Protein AF-A0A1B6LHM5-F1 (afdb_monomer_lite)

pLDDT: mean 75.93, std 16.86, range [29.84, 93.94]

Foldseek 3Di:
DVVVCCCVVVVVVVVVVVCVVQVVPDDPPGDSLVVCLVVLPFDPVLVLLLVLLVVLLVDPAAFLLNVDPDDDPRRLAHDQDDDDDVVVCPPSNNSNSVSLSPDDVVLSVCSVPSVVSSVVSSVVRSVVSPDPDPDPPPPPDD

Structure (mmCIF, N/CA/C/O backbone):
data_AF-A0A1B6LHM5-F1
#
_entry.id   AF-A0A1B6LHM5-F1
#
loop_
_atom_site.group_PDB
_atom_site.id
_atom_site.type_symbol
_atom_site.label_atom_id
_atom_site.label_alt_id
_atom_site.label_comp_id
_atom_site.label_asym_id
_atom_site.label_entity_id
_atom_site.label_seq_id
_atom_site.pdbx_PDB_ins_code
_atom_site.Cartn_x
_atom_site.Cartn_y
_atom_site.Cartn_z
_atom_site.occupancy
_atom_site.B_iso_or_equiv
_atom_site.auth_seq_id
_atom_site.auth_comp_id
_atom_site.auth_asym_id
_atom_site.auth_atom_id
_atom_site.pdbx_PDB_model_num
ATOM 1 N N . PRO A 1 1 ? 2.684 -17.347 0.728 1.00 51.28 1 PRO A N 1
ATOM 2 C CA . PRO A 1 1 ? 2.549 -18.259 1.889 1.00 51.28 1 PRO A CA 1
ATOM 3 C C . PRO A 1 1 ? 2.981 -17.598 3.203 1.00 51.28 1 PRO A C 1
ATOM 5 O O . PRO A 1 1 ? 2.124 -17.389 4.043 1.00 51.28 1 PRO A O 1
ATOM 8 N N . VAL A 1 2 ? 4.240 -17.162 3.346 1.00 40.66 2 VAL A N 1
ATOM 9 C CA . VAL A 1 2 ? 4.750 -16.562 4.600 1.00 40.66 2 VAL A CA 1
ATOM 10 C C . VAL A 1 2 ? 4.022 -15.266 4.985 1.00 40.66 2 VAL A C 1
ATOM 12 O O . VAL A 1 2 ? 3.608 -15.120 6.126 1.00 40.66 2 VAL A O 1
ATOM 15 N N . LEU A 1 3 ? 3.751 -14.373 4.022 1.00 45.69 3 LEU A N 1
ATOM 16 C CA . LEU A 1 3 ? 2.983 -13.146 4.291 1.00 45.69 3 LEU A CA 1
ATOM 17 C C . LEU A 1 3 ? 1.525 -13.421 4.680 1.00 45.69 3 LEU A C 1
ATOM 19 O O . LEU A 1 3 ? 0.957 -12.682 5.468 1.00 45.69 3 LEU A O 1
ATOM 23 N N . TYR A 1 4 ? 0.922 -14.471 4.116 1.00 47.44 4 TYR A N 1
ATOM 24 C CA . TYR A 1 4 ? -0.445 -14.866 4.452 1.00 47.44 4 TYR A CA 1
ATOM 25 C C . TYR A 1 4 ? -0.491 -15.459 5.859 1.00 47.44 4 TYR A C 1
ATOM 27 O O . TYR A 1 4 ? -1.375 -15.100 6.611 1.00 47.44 4 TYR A O 1
ATOM 35 N N . ILE A 1 5 ? 0.507 -16.267 6.232 1.00 43.12 5 ILE A N 1
ATOM 36 C CA . ILE A 1 5 ? 0.641 -16.874 7.562 1.00 43.12 5 ILE A CA 1
ATOM 37 C C . ILE A 1 5 ? 0.894 -15.805 8.638 1.00 43.12 5 ILE A C 1
ATOM 39 O O . ILE A 1 5 ? 0.225 -15.829 9.661 1.00 43.12 5 ILE A O 1
ATOM 43 N N . LEU A 1 6 ? 1.777 -14.825 8.399 1.00 50.16 6 LEU A N 1
ATOM 44 C CA . LEU A 1 6 ? 1.952 -13.679 9.308 1.00 50.16 6 LEU A CA 1
ATOM 45 C C . LEU A 1 6 ? 0.656 -12.865 9.425 1.00 50.16 6 LEU A C 1
ATOM 47 O O . LEU A 1 6 ? 0.186 -12.587 10.522 1.00 50.16 6 LEU A O 1
ATOM 51 N N . PHE A 1 7 ? -0.004 -12.573 8.300 1.00 52.72 7 PHE A N 1
ATOM 52 C CA . PHE A 1 7 ? -1.264 -11.830 8.313 1.00 52.72 7 PHE A CA 1
ATOM 53 C C . PHE A 1 7 ? -2.437 -12.629 8.904 1.00 52.72 7 PHE A C 1
ATOM 55 O O . PHE A 1 7 ? -3.372 -12.021 9.392 1.00 52.72 7 PHE A O 1
ATOM 62 N N . THR A 1 8 ? -2.443 -13.964 8.893 1.00 51.72 8 THR A N 1
ATOM 63 C CA . THR A 1 8 ? -3.500 -14.762 9.542 1.00 51.72 8 THR A CA 1
ATOM 64 C C . THR A 1 8 ? -3.199 -15.077 10.998 1.00 51.72 8 THR A C 1
ATOM 66 O O . THR A 1 8 ? -4.138 -15.338 11.738 1.00 51.72 8 THR A O 1
ATOM 69 N N . ASN A 1 9 ? -1.931 -15.053 11.416 1.00 51.38 9 ASN A N 1
ATOM 70 C CA . ASN A 1 9 ? -1.529 -15.368 12.788 1.00 51.38 9 ASN A CA 1
ATOM 71 C C . ASN A 1 9 ? -1.432 -14.122 13.676 1.00 51.38 9 ASN A C 1
ATOM 73 O O . ASN A 1 9 ? -1.833 -14.178 14.836 1.00 51.38 9 ASN A O 1
ATOM 77 N N . ASP A 1 10 ? -0.973 -12.989 13.137 1.00 58.31 10 ASP A N 1
ATOM 78 C CA . ASP A 1 10 ? -0.837 -11.742 13.903 1.00 58.31 10 ASP A CA 1
ATOM 79 C C . ASP A 1 10 ? -2.141 -10.935 13.929 1.00 58.31 10 ASP A C 1
ATOM 81 O O . ASP A 1 10 ? -2.432 -10.234 14.899 1.00 58.31 10 ASP A O 1
ATOM 85 N N . LEU A 1 11 ? -2.968 -11.044 12.884 1.00 59.53 11 LEU A N 1
ATOM 86 C CA . LEU A 1 11 ? -4.232 -10.311 12.780 1.00 59.53 11 LEU A CA 1
ATOM 87 C C . LEU A 1 11 ? -5.261 -10.701 13.858 1.00 59.53 11 LEU A C 1
ATOM 89 O O . LEU A 1 11 ? -5.886 -9.786 14.385 1.00 59.53 11 LEU A O 1
ATOM 93 N N . PRO A 1 12 ? -5.445 -11.978 14.251 1.00 65.25 12 PRO A N 1
ATOM 94 C CA . PRO A 1 12 ? -6.343 -12.348 15.345 1.00 65.25 12 PRO A CA 1
ATOM 95 C C . PRO A 1 12 ? -5.910 -11.741 16.682 1.00 65.25 12 PRO A C 1
ATOM 97 O O . PRO A 1 12 ? -6.730 -11.139 17.366 1.00 65.25 12 PRO A O 1
ATOM 100 N N . ILE A 1 13 ? -4.617 -11.822 17.016 1.00 65.25 13 ILE A N 1
ATOM 101 C CA . ILE A 1 13 ? -4.054 -11.267 18.260 1.00 65.25 13 ILE A CA 1
ATOM 102 C C . ILE A 1 13 ? -4.158 -9.738 18.255 1.00 65.25 13 ILE A C 1
ATOM 104 O O . ILE A 1 13 ? -4.530 -9.119 19.256 1.00 65.25 13 ILE A O 1
ATOM 108 N N . PHE A 1 14 ? -3.873 -9.114 17.110 1.00 65.88 14 PHE A N 1
ATOM 109 C CA . PHE A 1 14 ? -4.064 -7.684 16.919 1.00 65.88 14 PHE A CA 1
ATOM 110 C C . PHE A 1 14 ? -5.532 -7.296 17.128 1.00 65.88 14 PHE A C 1
ATOM 112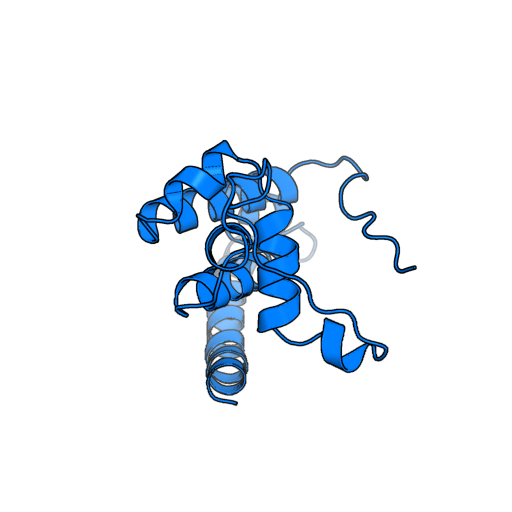 O O . PHE A 1 14 ? -5.801 -6.396 17.915 1.00 65.88 14 PHE A O 1
ATOM 119 N N . LEU A 1 15 ? -6.479 -8.000 16.498 1.00 66.06 15 LEU A N 1
ATOM 120 C CA . LEU A 1 15 ? -7.921 -7.763 16.633 1.00 66.06 15 LEU A CA 1
ATOM 121 C C . LEU A 1 15 ? -8.434 -8.002 18.064 1.00 66.06 15 LEU A C 1
ATOM 123 O O . LEU A 1 15 ? -9.343 -7.305 18.515 1.00 66.06 15 LEU A O 1
ATOM 127 N N . GLU A 1 16 ? -7.848 -8.935 18.809 1.00 69.56 16 GLU A N 1
ATOM 128 C CA . GLU A 1 16 ? -8.222 -9.201 20.199 1.00 69.56 16 GLU A CA 1
ATOM 129 C C . GLU A 1 16 ? -7.773 -8.071 21.142 1.00 69.56 16 GLU A C 1
ATOM 131 O O . GLU A 1 16 ? -8.574 -7.506 21.889 1.00 69.56 16 GLU A O 1
ATOM 136 N N . ASN A 1 17 ? -6.503 -7.670 21.079 1.00 67.56 17 ASN A N 1
ATOM 137 C CA . ASN A 1 17 ? -6.000 -6.543 21.877 1.00 67.56 17 ASN A CA 1
ATOM 138 C C . ASN A 1 17 ? -6.715 -5.233 21.520 1.00 67.56 17 ASN A C 1
ATOM 140 O O . ASN A 1 17 ? -6.997 -4.383 22.368 1.00 67.56 17 ASN A O 1
ATOM 144 N N . TYR A 1 18 ? -7.059 -5.104 20.247 1.00 68.94 18 TYR A N 1
ATOM 145 C CA . TYR A 1 18 ? -7.808 -3.996 19.697 1.00 68.94 18 TYR A CA 1
ATOM 146 C C . TYR A 1 18 ? -9.233 -3.899 20.235 1.00 68.94 18 TYR A C 1
ATOM 148 O O . TYR A 1 18 ? -9.637 -2.845 20.729 1.00 68.94 18 TYR A O 1
ATOM 156 N N . THR A 1 19 ? -9.983 -5.001 20.178 1.00 67.81 19 THR A N 1
ATOM 157 C CA . THR A 1 19 ? -11.351 -5.062 20.705 1.00 67.81 19 THR A CA 1
ATOM 158 C C . THR A 1 19 ? -11.369 -4.735 22.192 1.00 67.81 19 THR A C 1
ATOM 160 O O . THR A 1 19 ? -12.185 -3.917 22.601 1.00 67.81 19 THR A O 1
ATOM 163 N N . LYS A 1 20 ? -10.415 -5.235 22.988 1.00 69.50 20 LYS A N 1
ATOM 164 C CA . LYS A 1 20 ? -10.287 -4.869 24.412 1.00 69.50 20 LYS A CA 1
ATOM 165 C C . LYS A 1 20 ? -10.100 -3.359 24.628 1.00 69.50 20 LYS A C 1
ATOM 167 O O . LYS A 1 20 ? -10.773 -2.778 25.475 1.00 69.50 20 LYS A O 1
ATOM 172 N N . SER A 1 21 ? -9.238 -2.706 23.844 1.00 65.50 21 SER A N 1
ATOM 173 C CA . SER A 1 21 ? -8.975 -1.261 23.972 1.00 65.50 21 SER A CA 1
ATOM 174 C C . SER A 1 21 ? -10.181 -0.391 23.593 1.00 65.50 21 SER A C 1
ATOM 176 O O . SER A 1 21 ? -10.442 0.625 24.236 1.00 65.50 21 SER A O 1
ATOM 178 N N . ILE A 1 22 ? -10.939 -0.800 22.572 1.00 68.25 22 ILE A N 1
ATOM 179 C CA . ILE A 1 22 ? -12.130 -0.076 22.109 1.00 68.25 22 ILE A CA 1
ATOM 180 C C . ILE A 1 22 ? -13.308 -0.313 23.051 1.00 68.25 22 ILE A C 1
ATOM 182 O O . ILE A 1 22 ? -13.936 0.646 23.483 1.00 68.25 22 ILE A O 1
ATOM 186 N N . MET A 1 23 ? -13.580 -1.569 23.413 1.00 68.19 23 MET A N 1
ATOM 187 C CA . MET A 1 23 ? -14.719 -1.940 24.261 1.00 68.19 23 MET A CA 1
ATOM 188 C C . MET A 1 23 ? -14.593 -1.378 25.683 1.00 68.19 23 MET A C 1
ATOM 190 O O . MET A 1 23 ? -15.605 -1.103 26.313 1.00 68.19 23 MET A O 1
ATOM 194 N N . GLY A 1 24 ? -13.371 -1.141 26.178 1.00 68.69 24 GLY A N 1
ATOM 195 C CA . GLY A 1 24 ? -13.152 -0.475 27.467 1.00 68.69 24 GLY A CA 1
ATOM 196 C C . GLY A 1 24 ? -13.478 1.025 27.478 1.00 68.69 24 GLY A C 1
ATOM 197 O O . GLY A 1 24 ? -13.569 1.611 28.553 1.00 68.69 24 GLY A O 1
ATOM 198 N N . LYS A 1 25 ? -13.640 1.657 26.307 1.00 69.88 25 LYS A N 1
ATOM 199 C CA . LYS A 1 25 ? -13.889 3.103 26.165 1.00 69.88 25 LYS A CA 1
ATOM 200 C C . LYS A 1 25 ? -15.256 3.449 25.576 1.00 69.88 25 LYS A C 1
ATOM 202 O O . LYS A 1 25 ? -15.554 4.632 25.457 1.00 69.88 25 LYS A O 1
ATOM 207 N N . LEU A 1 26 ? -16.045 2.456 25.167 1.00 78.50 26 LEU A N 1
ATOM 208 C CA . LEU A 1 26 ? -17.238 2.665 24.352 1.00 78.50 26 LEU A CA 1
ATOM 209 C C . LEU A 1 26 ? -18.484 2.052 24.984 1.00 78.50 26 LEU A C 1
ATOM 211 O O . LEU A 1 26 ? -18.466 0.903 25.424 1.00 78.50 26 LEU A O 1
ATOM 215 N N . GLY A 1 27 ? -19.592 2.791 24.965 1.00 76.00 27 GLY A N 1
ATOM 216 C CA . GLY A 1 27 ? -20.889 2.243 25.351 1.00 76.00 27 GLY A CA 1
ATOM 217 C C . GLY A 1 27 ? -21.397 1.168 24.366 1.00 76.00 27 GLY A C 1
ATOM 218 O O . GLY A 1 27 ? -21.031 1.190 23.189 1.00 76.00 27 GLY A O 1
ATOM 219 N N . PRO A 1 28 ? -22.325 0.274 24.772 1.00 70.69 28 PRO A N 1
ATOM 220 C CA . PRO A 1 28 ? -22.822 -0.849 23.952 1.00 70.69 28 PRO A CA 1
ATOM 221 C C . PRO A 1 28 ? -23.445 -0.488 22.588 1.00 70.69 28 PRO A C 1
ATOM 223 O O . PRO A 1 28 ? -23.726 -1.373 21.784 1.00 70.69 28 PRO A O 1
ATOM 226 N N . ARG A 1 29 ? -23.728 0.796 22.334 1.00 76.94 29 ARG A N 1
ATOM 227 C CA . ARG A 1 29 ? -24.342 1.310 21.093 1.00 76.94 29 ARG A CA 1
ATOM 228 C C . ARG A 1 29 ? -23.597 2.512 20.514 1.00 76.94 29 ARG A C 1
ATOM 230 O O . ARG A 1 29 ? -24.080 3.147 19.579 1.00 76.94 29 ARG A O 1
ATOM 237 N N . GLU A 1 30 ? -22.460 2.860 21.099 1.00 77.06 30 GLU A N 1
ATOM 238 C CA . GLU A 1 30 ? -21.671 4.005 20.678 1.00 77.06 30 GLU A CA 1
ATOM 239 C C . GLU A 1 30 ? -20.773 3.620 19.493 1.00 77.06 30 GLU A C 1
ATOM 241 O O . GLU A 1 30 ? -20.373 2.470 19.318 1.00 77.06 30 GLU A O 1
ATOM 246 N N . SER A 1 31 ? -20.519 4.577 18.601 1.00 78.50 31 SER A N 1
ATOM 247 C CA . SER A 1 31 ? -19.742 4.326 17.389 1.00 78.50 31 SER A CA 1
ATOM 248 C C . SER A 1 31 ? -18.247 4.358 17.681 1.00 78.50 31 SER A C 1
ATOM 250 O O . SER A 1 31 ? -17.720 5.376 18.125 1.00 78.50 31 SER A O 1
ATOM 252 N N . CYS A 1 32 ? -17.519 3.306 17.300 1.00 75.19 32 CYS A N 1
ATOM 253 C CA . CYS A 1 32 ? -16.070 3.238 17.526 1.00 75.19 32 CYS A CA 1
ATOM 254 C C . CYS A 1 32 ? -15.282 4.255 16.679 1.00 75.19 32 CYS A C 1
ATOM 256 O O . CYS A 1 32 ? -14.081 4.437 16.861 1.00 75.19 32 CYS A O 1
ATOM 258 N N . ARG A 1 33 ? -15.940 4.923 15.721 1.00 73.75 33 ARG A N 1
ATOM 259 C CA . ARG A 1 33 ? -15.310 5.834 14.757 1.00 73.75 33 ARG A CA 1
ATOM 260 C C . ARG A 1 33 ? -14.566 6.988 15.436 1.00 73.75 33 ARG A C 1
ATOM 262 O O . ARG A 1 33 ? -13.485 7.349 14.972 1.00 73.75 33 ARG A O 1
ATOM 269 N N . ALA A 1 34 ? -15.139 7.576 16.488 1.00 78.62 34 ALA A N 1
ATOM 270 C CA . ALA A 1 34 ? -14.517 8.686 17.213 1.00 78.62 34 ALA A CA 1
ATOM 271 C C . ALA A 1 34 ? -13.263 8.216 17.964 1.00 78.62 34 ALA A C 1
ATOM 273 O O . ALA A 1 34 ? -12.185 8.782 17.790 1.00 78.62 34 ALA A O 1
ATOM 274 N N . THR A 1 35 ? -13.374 7.100 18.678 1.00 79.50 35 THR A N 1
ATOM 275 C CA . THR A 1 35 ? -12.272 6.466 19.410 1.00 79.50 35 THR A CA 1
ATOM 276 C C . THR A 1 35 ? -11.139 6.039 18.485 1.00 79.50 35 THR A C 1
ATOM 278 O O . THR A 1 35 ? -9.972 6.195 18.825 1.00 79.50 35 THR A O 1
ATOM 281 N N . PHE A 1 36 ? -11.442 5.569 17.271 1.00 77.06 36 PHE A N 1
ATOM 282 C CA . PHE A 1 36 ? -10.405 5.224 16.293 1.00 77.06 36 PHE A CA 1
ATOM 283 C C . PHE A 1 36 ? -9.621 6.452 15.840 1.00 77.06 36 PHE A C 1
ATOM 285 O O . PHE A 1 36 ? -8.413 6.366 15.625 1.00 77.06 36 PHE A O 1
ATOM 292 N N . LYS A 1 37 ? -10.306 7.591 15.699 1.00 76.00 37 LYS A N 1
ATOM 293 C CA . LYS A 1 37 ? -9.675 8.863 15.345 1.00 76.00 37 LYS A CA 1
ATOM 294 C C . LYS A 1 37 ? -8.742 9.331 16.456 1.00 76.00 37 LYS A C 1
ATOM 296 O O . LYS A 1 37 ? -7.606 9.702 16.178 1.00 76.00 37 LYS A O 1
ATOM 301 N N . GLU A 1 38 ? -9.217 9.283 17.696 1.00 79.75 38 GLU A N 1
ATOM 302 C CA . GLU A 1 38 ? -8.450 9.686 18.875 1.00 79.75 38 GLU A CA 1
ATOM 303 C C . GLU A 1 38 ? -7.217 8.796 19.078 1.00 79.75 38 GLU A C 1
ATOM 305 O O . GLU A 1 38 ? -6.101 9.290 19.219 1.00 79.75 38 GLU A O 1
ATOM 310 N N . LEU A 1 39 ? -7.398 7.477 18.988 1.00 77.50 39 LEU A N 1
ATOM 311 C CA . LEU A 1 39 ? -6.329 6.491 19.151 1.00 77.50 39 LEU A CA 1
ATOM 312 C C . LEU A 1 39 ? -5.437 6.335 17.906 1.00 77.50 39 LEU A C 1
ATOM 314 O O . LEU A 1 39 ? -4.529 5.505 17.913 1.00 77.50 39 LEU A O 1
ATOM 318 N N . LYS A 1 40 ? -5.685 7.101 16.829 1.00 77.94 40 LYS A N 1
ATOM 319 C CA . LYS A 1 40 ? -4.993 7.004 15.523 1.00 77.94 40 LYS A CA 1
ATOM 320 C C . LYS A 1 40 ? -4.911 5.569 14.993 1.00 77.94 40 LYS A C 1
ATOM 322 O O . LYS A 1 40 ? -3.933 5.145 14.375 1.00 77.94 40 LYS A O 1
ATOM 327 N N . ILE A 1 41 ? -5.974 4.825 15.244 1.00 77.81 41 ILE A N 1
ATOM 328 C CA . ILE A 1 41 ? -6.129 3.437 14.862 1.00 77.81 41 ILE A CA 1
ATOM 329 C C . ILE A 1 41 ? -6.459 3.358 13.366 1.00 77.81 41 ILE A C 1
ATOM 331 O O . ILE A 1 41 ? -7.349 4.046 12.861 1.00 77.81 41 ILE A O 1
ATOM 335 N N . LEU A 1 42 ? -5.769 2.469 12.653 1.00 77.81 42 LEU A N 1
ATOM 336 C CA . LEU A 1 42 ? -6.046 2.186 11.247 1.00 77.81 42 LEU A CA 1
ATOM 337 C C . LEU A 1 42 ? -7.128 1.113 11.115 1.00 77.81 42 LEU A C 1
ATOM 339 O O . LEU A 1 42 ? -7.182 0.165 11.897 1.00 77.81 42 LEU A O 1
ATOM 343 N N . THR A 1 43 ? -7.974 1.246 10.094 1.00 80.00 43 THR A N 1
ATOM 344 C CA . THR A 1 43 ? -8.919 0.191 9.710 1.00 80.00 43 THR A CA 1
ATOM 345 C C . THR A 1 43 ? -8.177 -0.989 9.081 1.00 80.00 43 THR A C 1
ATOM 347 O O . THR A 1 43 ? -7.086 -0.821 8.532 1.00 80.00 43 THR A O 1
ATOM 350 N N . VAL A 1 44 ? -8.792 -2.175 9.084 1.00 78.38 44 VAL A N 1
ATOM 351 C CA . VAL A 1 44 ? -8.239 -3.373 8.419 1.00 78.38 44 VAL A CA 1
ATOM 352 C C . VAL A 1 44 ? -7.905 -3.087 6.950 1.00 78.38 44 VAL A C 1
ATOM 354 O O . VAL A 1 44 ? -6.838 -3.460 6.473 1.00 78.38 44 VAL A O 1
ATOM 357 N N . THR A 1 45 ? -8.757 -2.334 6.248 1.00 81.06 45 THR A N 1
ATOM 358 C CA . THR A 1 45 ? -8.509 -1.912 4.862 1.00 81.06 45 THR A CA 1
ATOM 359 C C . THR A 1 45 ? -7.281 -1.010 4.742 1.00 81.06 45 THR A C 1
ATOM 361 O O . THR A 1 45 ? -6.468 -1.192 3.841 1.00 81.06 45 THR A O 1
ATOM 364 N N . SER A 1 46 ? -7.112 -0.047 5.654 1.00 82.06 46 SER A N 1
ATOM 365 C CA . SER A 1 46 ? -5.926 0.818 5.680 1.00 82.06 46 SER A CA 1
ATOM 366 C C . SER A 1 46 ? -4.641 0.045 5.971 1.00 82.06 46 SER A C 1
ATOM 368 O O . SER A 1 46 ? -3.617 0.320 5.350 1.00 82.06 46 SER A O 1
ATOM 370 N N . LEU A 1 47 ? -4.697 -0.937 6.875 1.00 83.50 47 LEU A N 1
ATOM 371 C CA . LEU A 1 47 ? -3.575 -1.833 7.154 1.00 83.50 47 LEU A CA 1
ATOM 372 C C . LEU A 1 47 ? -3.225 -2.671 5.925 1.00 83.50 47 LEU A C 1
ATOM 374 O O . LEU A 1 47 ? -2.064 -2.731 5.543 1.00 83.50 47 LEU A O 1
ATOM 378 N N . TYR A 1 48 ? -4.224 -3.241 5.252 1.00 85.38 48 TYR A N 1
ATOM 379 C CA . TYR A 1 48 ? -4.016 -3.996 4.020 1.00 85.38 48 TYR A CA 1
ATOM 380 C C . TYR A 1 48 ? -3.358 -3.148 2.918 1.00 85.38 48 TYR A C 1
ATOM 382 O O . TYR A 1 48 ? -2.395 -3.591 2.292 1.00 85.38 48 TYR A O 1
ATOM 390 N N . ILE A 1 49 ? -3.822 -1.910 2.707 1.00 86.56 49 ILE A N 1
ATOM 391 C CA . ILE A 1 49 ? -3.211 -0.973 1.749 1.00 86.56 49 ILE A CA 1
ATOM 392 C C . ILE A 1 49 ? -1.748 -0.704 2.115 1.00 86.56 49 ILE A C 1
ATOM 394 O O . ILE A 1 49 ? -0.872 -0.785 1.258 1.00 86.56 49 ILE A O 1
ATOM 398 N N . LEU A 1 50 ? -1.475 -0.406 3.388 1.00 88.44 50 LEU A N 1
ATOM 399 C CA . LEU A 1 50 ? -0.126 -0.112 3.855 1.00 88.44 50 LEU A CA 1
ATOM 400 C C . LEU A 1 50 ? 0.813 -1.307 3.651 1.00 88.44 50 LEU A C 1
ATOM 402 O O . LEU A 1 50 ? 1.869 -1.159 3.042 1.00 88.44 50 LEU A O 1
ATOM 406 N N . GLU A 1 51 ? 0.421 -2.481 4.136 1.00 88.44 51 GLU A N 1
ATOM 407 C CA . GLU A 1 51 ? 1.253 -3.683 4.094 1.00 88.44 51 GLU A CA 1
ATOM 408 C C . GLU A 1 51 ? 1.487 -4.166 2.661 1.00 88.44 51 GLU A C 1
ATOM 410 O O . GLU A 1 51 ? 2.598 -4.560 2.321 1.00 88.44 51 GLU A O 1
ATOM 415 N N . THR A 1 52 ? 0.491 -4.083 1.773 1.00 90.56 52 THR A N 1
ATOM 416 C CA . THR A 1 52 ? 0.679 -4.473 0.362 1.00 90.56 52 THR A CA 1
ATOM 417 C C . THR A 1 52 ? 1.637 -3.547 -0.386 1.00 90.56 52 THR A C 1
ATOM 419 O O . THR A 1 52 ? 2.434 -4.027 -1.197 1.00 90.56 52 THR A O 1
ATOM 422 N N . ILE A 1 53 ? 1.611 -2.240 -0.103 1.00 91.06 53 ILE A N 1
ATOM 423 C CA . ILE A 1 53 ? 2.571 -1.280 -0.665 1.00 91.06 53 ILE A CA 1
ATOM 424 C C . ILE A 1 53 ? 3.972 -1.547 -0.108 1.00 91.06 53 ILE A C 1
ATOM 426 O O . ILE A 1 53 ? 4.917 -1.698 -0.884 1.00 91.06 53 ILE A O 1
ATOM 430 N N . LEU A 1 54 ? 4.110 -1.658 1.219 1.00 90.12 54 LEU A N 1
ATOM 431 C CA . LEU A 1 54 ? 5.397 -1.936 1.865 1.00 90.12 54 LEU A CA 1
ATOM 432 C C . LEU A 1 54 ? 5.992 -3.262 1.392 1.00 90.12 54 LEU A C 1
ATOM 434 O O . LEU A 1 54 ? 7.189 -3.330 1.140 1.00 90.12 54 LEU A O 1
ATOM 438 N N . TYR A 1 55 ? 5.160 -4.279 1.182 1.00 89.88 55 TYR A N 1
ATOM 439 C CA . TYR A 1 55 ? 5.580 -5.562 0.633 1.00 89.88 55 TYR A CA 1
ATOM 440 C C . TYR A 1 55 ? 6.156 -5.454 -0.785 1.00 89.88 55 TYR A C 1
ATOM 442 O O . TYR A 1 55 ? 7.051 -6.213 -1.151 1.00 89.88 55 TYR A O 1
ATOM 450 N N . CYS A 1 56 ? 5.648 -4.538 -1.613 1.00 90.50 56 CYS A N 1
ATOM 451 C CA . CYS A 1 56 ? 6.215 -4.311 -2.942 1.00 90.50 56 CYS A CA 1
ATOM 452 C C . CYS A 1 56 ? 7.527 -3.529 -2.872 1.00 90.50 56 CYS A C 1
ATOM 454 O O . CYS A 1 56 ? 8.412 -3.798 -3.671 1.00 90.50 56 CYS A O 1
ATOM 456 N N . LEU A 1 57 ? 7.657 -2.601 -1.921 1.00 89.12 57 LEU A N 1
ATOM 457 C CA . LEU A 1 57 ? 8.868 -1.798 -1.715 1.00 89.12 57 LEU A CA 1
ATOM 458 C C . LEU A 1 57 ? 10.004 -2.572 -1.055 1.00 89.12 57 LEU A C 1
ATOM 460 O O . LEU A 1 57 ? 11.163 -2.336 -1.362 1.00 89.12 57 LEU A O 1
ATOM 464 N N . SER A 1 58 ? 9.684 -3.516 -0.171 1.00 88.00 58 SER A N 1
ATOM 465 C CA . SER A 1 58 ? 10.676 -4.405 0.436 1.00 88.00 58 SER A CA 1
ATOM 466 C C . SER A 1 58 ? 11.257 -5.404 -0.564 1.00 88.00 58 SER A C 1
ATOM 468 O O . SER A 1 58 ? 12.145 -6.179 -0.218 1.00 88.00 58 SER A O 1
ATOM 470 N N . ARG A 1 59 ? 10.698 -5.468 -1.775 1.00 85.88 59 ARG A N 1
ATOM 471 C CA . ARG A 1 59 ? 11.171 -6.321 -2.854 1.00 85.88 59 ARG A CA 1
ATOM 472 C C . ARG A 1 59 ? 11.837 -5.443 -3.899 1.00 85.88 59 ARG A C 1
ATOM 474 O O . ARG A 1 59 ? 11.262 -4.447 -4.323 1.00 85.88 59 ARG A O 1
ATOM 481 N N . ASP A 1 60 ? 13.001 -5.874 -4.359 1.00 82.88 60 ASP A N 1
ATOM 482 C CA . ASP A 1 60 ? 13.707 -5.245 -5.470 1.00 82.88 60 ASP A CA 1
ATOM 483 C C . ASP A 1 60 ? 13.004 -5.592 -6.796 1.00 82.88 60 ASP A C 1
ATOM 485 O O . ASP A 1 60 ? 13.353 -6.534 -7.506 1.00 82.88 60 ASP A O 1
ATOM 489 N N . LEU A 1 61 ? 11.860 -4.946 -7.034 1.00 88.50 61 LEU A N 1
ATOM 490 C CA . LEU A 1 61 ? 11.020 -5.155 -8.209 1.00 88.50 61 LEU A CA 1
ATOM 491 C C . LEU A 1 61 ? 11.322 -4.073 -9.251 1.00 88.50 61 LEU A C 1
ATOM 493 O O . LEU A 1 61 ? 11.352 -2.895 -8.889 1.00 88.50 61 LEU A O 1
ATOM 497 N N . PRO A 1 62 ? 11.414 -4.443 -10.542 1.00 89.06 62 PRO A N 1
ATOM 498 C CA . PRO A 1 62 ? 11.735 -3.492 -11.596 1.00 89.06 62 PRO A CA 1
ATOM 499 C C . PRO A 1 62 ? 10.655 -2.419 -11.717 1.00 89.06 62 PRO A C 1
ATOM 501 O O . PRO A 1 62 ? 9.454 -2.692 -11.565 1.00 89.06 62 PRO A O 1
ATOM 504 N N . ARG A 1 63 ? 11.092 -1.204 -12.027 1.00 90.12 63 ARG A N 1
ATOM 505 C CA . ARG A 1 63 ? 10.271 -0.031 -12.320 1.00 90.12 63 ARG A CA 1
ATOM 506 C C . ARG A 1 63 ? 10.139 0.178 -13.820 1.00 90.12 63 ARG A C 1
ATOM 508 O O . ARG A 1 63 ? 10.861 -0.403 -14.624 1.00 90.12 63 ARG A O 1
ATOM 515 N N . ASN A 1 64 ? 9.195 1.026 -14.218 1.00 89.25 64 ASN A N 1
ATOM 516 C CA . ASN A 1 64 ? 9.035 1.393 -15.625 1.00 89.25 64 ASN A CA 1
ATOM 517 C C . ASN A 1 64 ? 10.281 2.081 -16.201 1.00 89.25 64 ASN A C 1
ATOM 519 O O . ASN A 1 64 ? 10.527 1.952 -17.397 1.00 89.25 64 ASN A O 1
ATOM 523 N N . GLY A 1 65 ? 11.030 2.814 -15.371 1.00 85.44 65 GLY A N 1
ATOM 524 C CA . GLY A 1 65 ? 12.292 3.453 -15.739 1.00 85.44 65 GLY A CA 1
ATOM 525 C C . GLY A 1 65 ? 13.394 2.442 -16.041 1.00 85.44 65 GLY A C 1
ATOM 526 O O . GLY A 1 65 ? 14.109 2.619 -17.012 1.00 85.44 65 GLY A O 1
ATOM 527 N N . ASP A 1 66 ? 13.460 1.334 -15.304 1.00 86.31 66 ASP A N 1
ATOM 528 C CA . ASP A 1 66 ? 14.478 0.296 -15.533 1.00 86.31 66 ASP A CA 1
ATOM 529 C C . ASP A 1 66 ? 14.262 -0.446 -16.862 1.00 86.31 66 ASP A C 1
ATOM 531 O O . ASP A 1 66 ? 15.187 -1.007 -17.441 1.00 86.31 66 ASP A O 1
ATOM 535 N N . LEU A 1 67 ? 13.018 -0.458 -17.352 1.00 84.44 67 LEU A N 1
ATOM 536 C CA . LEU A 1 67 ? 12.621 -1.137 -18.587 1.00 84.44 67 LEU A CA 1
ATOM 537 C C . LEU A 1 67 ? 12.748 -0.258 -19.838 1.00 84.44 67 LEU A C 1
ATOM 539 O O . LEU A 1 67 ? 12.553 -0.758 -20.946 1.00 84.44 67 LEU A O 1
ATOM 543 N N . ARG A 1 68 ? 12.977 1.051 -19.687 1.00 80.19 68 ARG A N 1
ATOM 544 C CA . ARG A 1 68 ? 12.969 2.017 -20.795 1.00 80.19 68 ARG A CA 1
ATOM 545 C C . ARG A 1 68 ? 14.243 2.847 -20.768 1.00 80.19 68 ARG A C 1
ATOM 547 O O . ARG A 1 68 ? 14.578 3.431 -19.753 1.00 80.19 68 ARG A O 1
ATOM 554 N N . GLU A 1 69 ? 14.888 3.000 -21.919 1.00 76.94 69 GLU A N 1
ATOM 555 C CA . GLU A 1 69 ? 16.121 3.798 -22.039 1.00 76.94 69 GLU A CA 1
ATOM 556 C C . GLU A 1 69 ? 15.910 5.310 -21.833 1.00 76.94 69 GLU A C 1
ATOM 558 O O . GLU A 1 69 ? 16.868 6.052 -21.638 1.00 76.94 69 GLU A O 1
ATOM 563 N N . HIS A 1 70 ? 14.664 5.789 -21.868 1.00 81.38 70 HIS A N 1
ATOM 564 C CA . HIS A 1 70 ? 14.324 7.202 -21.720 1.00 81.38 70 HIS A CA 1
ATOM 565 C C . HIS A 1 70 ? 13.429 7.457 -20.503 1.00 81.38 70 HIS A C 1
ATOM 567 O O . HIS A 1 70 ? 12.538 6.672 -20.166 1.00 81.38 70 HIS A O 1
ATOM 573 N N . ASN A 1 71 ? 13.624 8.622 -19.880 1.00 78.06 71 ASN A N 1
ATOM 574 C CA . ASN A 1 71 ? 12.844 9.057 -18.727 1.00 78.06 71 ASN A CA 1
ATOM 575 C C . ASN A 1 71 ? 11.373 9.256 -19.105 1.00 78.06 71 ASN A C 1
ATOM 577 O O . ASN A 1 71 ? 11.035 10.079 -19.954 1.00 78.06 71 ASN A O 1
ATOM 581 N N . THR A 1 72 ? 10.482 8.529 -18.432 1.00 80.56 72 THR A N 1
ATOM 582 C CA . THR A 1 72 ? 9.034 8.691 -18.592 1.00 80.56 72 THR A CA 1
ATOM 583 C C . THR A 1 72 ? 8.419 9.303 -17.339 1.00 80.56 72 THR A C 1
ATOM 585 O O . THR A 1 72 ? 8.914 9.109 -16.229 1.00 80.56 72 THR A O 1
ATOM 588 N N . ARG A 1 73 ? 7.294 10.016 -17.499 1.00 78.88 73 ARG A N 1
ATOM 589 C CA . ARG A 1 73 ? 6.555 10.649 -16.386 1.00 78.88 73 ARG A CA 1
ATOM 590 C C . ARG A 1 73 ? 6.193 9.667 -15.262 1.00 78.88 73 ARG A C 1
ATOM 592 O O . ARG A 1 73 ? 6.124 10.070 -14.112 1.00 78.88 73 ARG A O 1
ATOM 599 N N . HIS A 1 74 ? 6.003 8.393 -15.603 1.00 83.81 74 HIS A N 1
ATOM 600 C CA . HIS A 1 74 ? 5.679 7.303 -14.679 1.00 83.81 74 HIS A CA 1
ATOM 601 C C . HIS A 1 74 ? 6.861 6.333 -14.504 1.00 83.81 74 HIS A C 1
ATOM 603 O O . HIS A 1 74 ? 6.660 5.142 -14.277 1.00 83.81 74 HIS A O 1
ATOM 609 N N . GLY A 1 75 ? 8.101 6.811 -14.654 1.00 85.00 75 GLY A N 1
ATOM 610 C CA . GLY A 1 75 ? 9.302 5.973 -14.577 1.00 85.00 75 GLY A CA 1
ATOM 611 C C . GLY A 1 75 ? 9.479 5.290 -13.219 1.00 85.00 75 GLY A C 1
ATOM 612 O O . GLY A 1 75 ? 9.964 4.167 -13.162 1.00 85.00 75 GLY A O 1
ATOM 613 N N . GLN A 1 76 ? 9.011 5.923 -12.141 1.00 88.00 76 GLN A N 1
ATOM 614 C CA . GLN A 1 76 ? 9.062 5.370 -10.781 1.00 88.00 76 GLN A CA 1
ATOM 615 C C . GLN A 1 76 ? 7.917 4.390 -10.475 1.00 88.00 76 GLN A C 1
ATOM 617 O O . GLN A 1 76 ? 7.948 3.674 -9.469 1.00 88.00 76 GLN A O 1
ATOM 622 N N . ASP A 1 77 ? 6.905 4.320 -11.342 1.00 92.00 77 ASP A N 1
ATOM 623 C CA . ASP A 1 77 ? 5.794 3.392 -11.169 1.00 92.00 77 ASP A CA 1
ATOM 624 C C . ASP A 1 77 ? 6.228 1.954 -11.447 1.00 92.00 77 ASP A C 1
ATOM 626 O O . ASP A 1 77 ? 7.125 1.669 -12.248 1.00 92.00 77 ASP A O 1
ATOM 630 N N . PHE A 1 78 ? 5.542 1.021 -10.797 1.00 93.38 78 PHE A N 1
ATOM 631 C CA . PHE A 1 78 ? 5.697 -0.388 -11.101 1.00 93.38 78 PHE A CA 1
ATOM 632 C C . PHE A 1 78 ? 4.986 -0.742 -12.415 1.00 93.38 78 PHE A C 1
ATOM 634 O O . PHE A 1 78 ? 3.837 -0.331 -12.619 1.00 93.38 78 PHE A O 1
ATOM 641 N N . PRO A 1 79 ? 5.585 -1.594 -13.262 1.00 93.00 79 PRO A N 1
ATOM 642 C CA . PRO A 1 79 ? 4.891 -2.158 -14.406 1.00 93.00 79 PRO A CA 1
ATOM 643 C C . PRO A 1 79 ? 3.765 -3.081 -13.923 1.00 93.00 79 PRO A C 1
ATOM 645 O O . PRO A 1 79 ? 3.975 -3.981 -13.093 1.00 93.00 79 PRO A O 1
ATOM 648 N N . LEU A 1 80 ? 2.564 -2.859 -14.462 1.00 92.50 80 LEU A N 1
ATOM 649 C CA . LEU A 1 80 ? 1.391 -3.707 -14.260 1.00 92.50 80 LEU 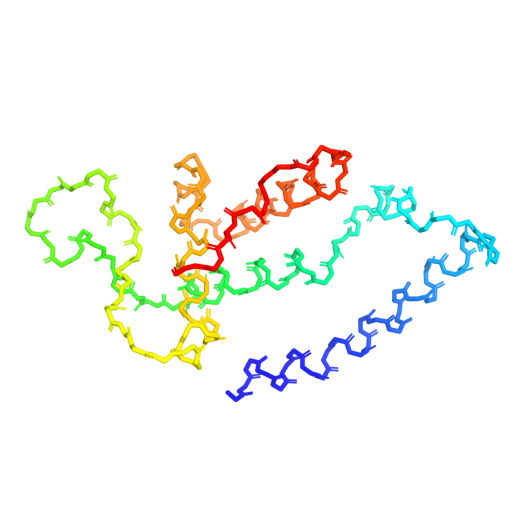A CA 1
ATOM 650 C C . LEU A 1 80 ? 1.223 -4.613 -15.487 1.00 92.50 80 LEU A C 1
ATOM 652 O O . LEU A 1 80 ? 0.801 -4.131 -16.538 1.00 92.50 80 LEU A O 1
ATOM 656 N N . PRO A 1 81 ? 1.581 -5.906 -15.395 1.00 89.69 81 PRO A N 1
ATOM 657 C CA . PRO A 1 81 ? 1.476 -6.802 -16.535 1.00 89.69 81 PRO A CA 1
ATOM 658 C C . PRO A 1 81 ? 0.003 -7.066 -16.902 1.00 89.69 81 PRO A C 1
ATOM 660 O O . PRO A 1 81 ? -0.844 -7.197 -16.005 1.00 89.69 81 PRO A O 1
ATOM 663 N N . PRO A 1 82 ? -0.312 -7.194 -18.204 1.00 90.62 82 PRO A N 1
ATOM 664 C CA . PRO A 1 82 ? -1.640 -7.590 -18.647 1.00 90.62 82 PRO A CA 1
ATOM 665 C C . PRO A 1 82 ? -1.949 -9.008 -18.159 1.00 90.62 82 PRO A C 1
ATOM 667 O O . PRO A 1 82 ? -1.083 -9.881 -18.109 1.00 90.62 82 PRO A O 1
ATOM 670 N N . HIS A 1 83 ? -3.196 -9.240 -17.778 1.00 91.31 83 HIS A N 1
ATOM 671 C CA . HIS A 1 83 ? -3.658 -10.506 -17.219 1.00 91.31 83 HIS A CA 1
ATOM 672 C C . HIS A 1 83 ? -5.153 -10.668 -17.513 1.00 91.31 83 HIS A C 1
ATOM 674 O O . HIS A 1 83 ? -5.822 -9.720 -17.912 1.00 91.31 83 HIS A O 1
ATOM 680 N N . ARG A 1 84 ? -5.663 -11.897 -17.372 1.00 89.50 84 ARG A N 1
ATOM 681 C CA . ARG A 1 84 ? -7.038 -12.266 -17.765 1.00 89.50 84 ARG A CA 1
ATOM 682 C C . ARG A 1 84 ? -7.884 -12.825 -16.619 1.00 89.50 84 ARG A C 1
ATOM 684 O O . ARG A 1 84 ? -9.019 -13.225 -16.839 1.00 89.50 84 ARG A O 1
ATOM 691 N N . THR A 1 85 ? -7.326 -12.929 -15.412 1.00 93.06 85 THR A N 1
ATOM 692 C CA . THR A 1 85 ? -7.986 -13.595 -14.281 1.00 93.06 85 THR A CA 1
ATOM 693 C C . THR A 1 85 ? -8.005 -12.711 -13.041 1.00 93.06 85 THR A C 1
ATOM 695 O O . THR A 1 85 ? -6.971 -12.204 -12.608 1.00 93.06 85 THR A O 1
ATOM 698 N N . GLY A 1 86 ? -9.164 -12.612 -12.384 1.00 87.94 86 GLY A N 1
ATOM 699 C CA . GLY A 1 86 ? -9.303 -11.852 -11.133 1.00 87.94 86 GLY A CA 1
ATOM 700 C C . GLY A 1 86 ? -8.494 -12.432 -9.964 1.00 87.94 86 GLY A C 1
ATOM 701 O O . GLY A 1 86 ? -8.159 -11.732 -9.014 1.00 87.94 86 GLY A O 1
ATOM 702 N N . VAL A 1 87 ? -8.106 -13.712 -10.019 1.00 88.12 87 VAL A N 1
ATOM 703 C CA . VAL A 1 87 ? -7.177 -14.297 -9.033 1.00 88.12 87 VAL A CA 1
ATOM 704 C C . VAL A 1 87 ? -5.797 -13.641 -9.125 1.00 88.12 87 VAL A C 1
ATOM 706 O O . VAL A 1 87 ? -5.138 -13.447 -8.104 1.00 88.12 87 VAL A O 1
ATOM 709 N N . PHE A 1 88 ? -5.359 -13.268 -10.332 1.00 87.50 88 PHE A N 1
ATOM 710 C CA . PHE A 1 88 ? -4.107 -12.543 -10.523 1.00 87.50 88 PHE A CA 1
ATOM 711 C C . PHE A 1 88 ? -4.184 -11.139 -9.919 1.00 87.50 88 PHE A C 1
ATOM 713 O O . PHE A 1 88 ? -3.254 -10.730 -9.223 1.00 87.50 88 PHE A O 1
ATOM 720 N N . GLU A 1 89 ? -5.318 -10.458 -10.095 1.00 87.94 89 GLU A N 1
ATOM 721 C CA . GLU A 1 89 ? -5.567 -9.132 -9.521 1.00 87.94 89 GLU A CA 1
ATOM 722 C C . GLU A 1 89 ? -5.520 -9.123 -7.999 1.00 87.94 89 GLU A C 1
ATOM 724 O O . GLU A 1 89 ? -5.063 -8.152 -7.409 1.00 87.94 89 GLU A O 1
ATOM 729 N N . LYS A 1 90 ? -5.953 -10.212 -7.358 1.00 86.56 90 LYS A N 1
ATOM 730 C CA . LYS A 1 90 ? -5.981 -10.348 -5.894 1.00 86.56 90 LYS A CA 1
ATOM 731 C C . LYS A 1 90 ? -4.610 -10.617 -5.272 1.00 86.56 90 LYS A C 1
ATOM 733 O O . LYS A 1 90 ? -4.487 -10.611 -4.046 1.00 86.56 90 LYS A O 1
ATOM 738 N N . LYS A 1 91 ? -3.566 -10.874 -6.070 1.00 89.00 91 LYS A N 1
ATOM 739 C CA . LYS A 1 91 ? -2.222 -11.124 -5.532 1.00 89.00 91 LYS A CA 1
ATOM 740 C C . LYS A 1 91 ? -1.709 -9.869 -4.810 1.00 89.00 91 LYS A C 1
ATOM 742 O O . LYS A 1 91 ? -1.715 -8.801 -5.421 1.00 89.00 91 LYS A O 1
ATOM 747 N N . PRO A 1 92 ? -1.157 -9.981 -3.584 1.00 88.88 92 PRO A N 1
ATOM 748 C CA . PRO A 1 92 ? -0.618 -8.834 -2.845 1.00 88.88 92 PRO A CA 1
ATOM 749 C C . PRO A 1 92 ? 0.402 -8.018 -3.642 1.00 88.88 92 PRO A C 1
ATOM 751 O O . PRO A 1 92 ?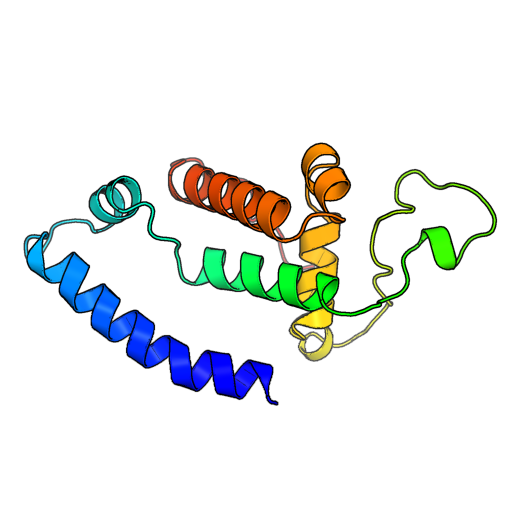 0.407 -6.797 -3.566 1.00 88.88 92 PRO A O 1
ATOM 754 N N . THR A 1 93 ? 1.222 -8.683 -4.462 1.00 90.62 93 THR A N 1
ATOM 755 C CA . THR A 1 93 ? 2.179 -8.014 -5.352 1.00 90.62 93 THR A CA 1
ATOM 756 C C . THR A 1 93 ? 1.488 -7.189 -6.433 1.00 90.62 93 THR A C 1
ATOM 758 O O . THR A 1 93 ? 1.959 -6.114 -6.771 1.00 90.62 93 THR A O 1
ATOM 761 N N . TYR A 1 94 ? 0.383 -7.673 -7.001 1.00 92.62 94 TYR A N 1
ATOM 762 C CA . TYR A 1 94 ? -0.337 -6.934 -8.036 1.00 92.62 94 TYR A CA 1
ATOM 763 C C . TYR A 1 94 ? -1.091 -5.746 -7.431 1.00 92.62 94 TYR A C 1
ATOM 765 O O . TYR A 1 94 ? -0.940 -4.614 -7.891 1.00 92.62 94 TYR A O 1
ATOM 773 N N . VAL A 1 95 ? -1.831 -5.991 -6.345 1.00 91.00 95 VAL A N 1
ATOM 774 C CA . VAL A 1 95 ? -2.561 -4.950 -5.611 1.00 91.00 95 VAL A CA 1
ATOM 775 C C . VAL A 1 95 ? -1.608 -3.880 -5.085 1.00 91.00 95 VAL A C 1
ATOM 777 O O . VAL A 1 95 ? -1.848 -2.700 -5.307 1.00 91.00 95 VAL A O 1
ATOM 780 N N . GLY A 1 96 ? -0.501 -4.271 -4.452 1.00 92.88 96 GLY A N 1
ATOM 781 C CA . GLY A 1 96 ? 0.478 -3.336 -3.902 1.00 92.88 96 GLY A CA 1
ATOM 782 C C . GLY A 1 96 ? 1.114 -2.445 -4.969 1.00 92.88 96 GLY A C 1
ATOM 783 O O . GLY A 1 96 ? 1.198 -1.235 -4.772 1.00 92.88 96 GLY A O 1
ATOM 784 N N . LYS A 1 97 ? 1.459 -3.003 -6.140 1.00 93.94 97 LYS A N 1
ATOM 785 C CA . LYS A 1 97 ? 1.920 -2.220 -7.298 1.00 93.94 97 LYS A CA 1
ATOM 786 C C . LYS A 1 97 ? 0.860 -1.224 -7.771 1.00 93.94 97 LYS A C 1
ATOM 788 O O . LYS A 1 97 ? 1.153 -0.044 -7.935 1.00 93.94 97 LYS A O 1
ATOM 793 N N . LYS A 1 98 ? -0.383 -1.687 -7.950 1.00 93.69 98 LYS A N 1
ATOM 794 C CA . LYS A 1 98 ? -1.508 -0.847 -8.397 1.00 93.69 98 LYS A CA 1
ATOM 795 C C . LYS A 1 98 ? -1.777 0.297 -7.413 1.00 93.69 98 LYS A C 1
ATOM 797 O O . LYS A 1 98 ? -1.976 1.431 -7.837 1.00 93.69 98 LYS A O 1
ATOM 802 N N . LEU A 1 99 ? -1.746 0.011 -6.112 1.00 92.56 99 LEU A N 1
ATOM 803 C CA . LEU A 1 99 ? -1.937 0.999 -5.050 1.00 92.56 99 LEU A CA 1
ATOM 804 C C . LEU A 1 99 ? -0.778 1.996 -4.968 1.00 92.56 99 LEU A C 1
ATOM 806 O O . LEU A 1 99 ? -1.035 3.186 -4.822 1.00 92.56 99 LEU A O 1
ATOM 810 N N . PHE A 1 100 ? 0.471 1.539 -5.099 1.00 92.88 100 PHE A N 1
ATOM 811 C CA . PHE A 1 100 ? 1.641 2.418 -5.127 1.00 92.88 100 PHE A CA 1
ATOM 812 C C . PHE A 1 100 ? 1.570 3.407 -6.296 1.00 92.88 100 PHE A C 1
ATOM 814 O O . PHE A 1 100 ? 1.744 4.605 -6.092 1.00 92.88 100 PHE A O 1
ATOM 821 N N . ASN A 1 101 ? 1.246 2.933 -7.503 1.00 93.44 101 ASN A N 1
ATOM 822 C CA . ASN A 1 101 ? 1.157 3.788 -8.693 1.00 93.44 101 ASN A CA 1
ATOM 823 C C . ASN A 1 101 ? 0.075 4.876 -8.548 1.00 93.44 101 ASN A C 1
ATOM 825 O O . ASN A 1 101 ? 0.210 5.963 -9.104 1.00 93.44 101 ASN A O 1
ATOM 829 N N . ALA A 1 102 ? -0.975 4.604 -7.766 1.00 91.38 102 ALA A N 1
ATOM 830 C CA . ALA A 1 102 ? -2.050 5.550 -7.469 1.00 91.38 102 ALA A CA 1
ATOM 831 C C . ALA A 1 102 ? -1.706 6.578 -6.369 1.00 91.38 102 ALA A C 1
ATOM 833 O O . ALA A 1 102 ? -2.519 7.463 -6.088 1.00 91.38 102 ALA A O 1
ATOM 834 N N . LEU A 1 103 ? -0.544 6.467 -5.712 1.00 89.88 103 LEU A N 1
ATOM 835 C CA . LEU A 1 103 ? -0.091 7.458 -4.736 1.00 89.88 103 LEU A CA 1
ATOM 836 C C . LEU A 1 103 ? 0.275 8.780 -5.417 1.00 89.88 103 LEU A C 1
ATOM 838 O O . LEU A 1 103 ? 0.560 8.841 -6.611 1.00 89.88 103 LEU A O 1
ATOM 842 N N . GLN A 1 104 ? 0.294 9.852 -4.630 1.00 88.06 104 GLN A N 1
ATOM 843 C CA . GLN A 1 104 ? 0.779 11.145 -5.097 1.00 88.06 104 GLN A CA 1
ATOM 844 C C . GLN A 1 104 ? 2.311 11.128 -5.203 1.00 88.06 104 GLN A C 1
ATOM 846 O O . GLN A 1 104 ? 2.988 10.468 -4.405 1.00 88.06 104 GLN A O 1
ATOM 851 N N . GLU A 1 105 ? 2.858 11.864 -6.168 1.00 84.44 105 GLU A N 1
ATOM 852 C CA . GLU A 1 105 ? 4.298 11.891 -6.455 1.00 84.44 105 GLU A CA 1
ATOM 853 C C . GLU A 1 105 ? 5.133 12.360 -5.255 1.00 84.44 105 GLU A C 1
ATOM 855 O O . GLU A 1 105 ? 6.242 11.876 -5.042 1.00 84.44 105 GLU A O 1
ATOM 860 N N . GLU A 1 106 ? 4.596 13.246 -4.412 1.00 85.19 106 GLU A N 1
ATOM 861 C CA . GLU A 1 106 ? 5.271 13.721 -3.199 1.00 85.19 106 GLU A CA 1
ATOM 862 C C . GLU A 1 106 ? 5.578 12.575 -2.229 1.00 85.19 106 GLU A C 1
ATOM 864 O O . GLU A 1 106 ? 6.623 12.570 -1.580 1.00 85.19 106 GLU A O 1
ATOM 869 N N . ILE A 1 107 ? 4.688 11.583 -2.156 1.00 86.06 107 ILE A N 1
ATOM 870 C CA . ILE A 1 107 ? 4.848 10.417 -1.286 1.00 86.06 107 ILE A CA 1
ATOM 871 C C . ILE A 1 107 ? 5.758 9.391 -1.950 1.00 86.06 107 ILE A C 1
ATOM 873 O O . ILE A 1 107 ? 6.628 8.836 -1.279 1.00 86.06 107 ILE A O 1
ATOM 877 N N . LYS A 1 108 ? 5.623 9.178 -3.266 1.00 88.00 108 LYS A N 1
ATOM 878 C CA . LYS A 1 108 ? 6.502 8.269 -4.021 1.00 88.00 108 LYS A CA 1
ATOM 879 C C . LYS A 1 108 ? 7.974 8.677 -3.916 1.00 88.00 108 LYS A C 1
ATOM 881 O O . LYS A 1 108 ? 8.824 7.817 -3.730 1.00 88.00 108 LYS A O 1
ATOM 886 N N . LYS A 1 109 ? 8.277 9.980 -3.906 1.00 85.19 109 LYS A N 1
ATOM 887 C CA . LYS A 1 109 ? 9.642 10.508 -3.689 1.00 85.19 109 LYS A CA 1
ATOM 888 C C . LYS A 1 109 ? 10.265 10.118 -2.347 1.00 85.19 109 LYS A C 1
ATOM 890 O O . LYS A 1 109 ? 11.472 10.223 -2.186 1.00 85.19 109 LYS A O 1
ATOM 895 N N . THR A 1 110 ? 9.465 9.693 -1.370 1.00 84.44 110 THR A N 1
ATOM 896 C CA . THR A 1 110 ? 9.972 9.231 -0.068 1.00 84.44 110 THR A CA 1
ATOM 897 C C . THR A 1 110 ? 10.263 7.731 -0.021 1.00 84.44 110 THR A C 1
ATOM 899 O O . THR A 1 110 ? 10.602 7.235 1.050 1.00 84.44 110 THR A O 1
ATOM 902 N N . GLN A 1 111 ? 10.162 7.014 -1.150 1.00 79.56 111 GLN A N 1
ATOM 903 C CA . GLN A 1 111 ? 10.330 5.556 -1.215 1.00 79.56 111 GLN A CA 1
ATOM 904 C C . GLN A 1 111 ? 11.672 5.053 -0.665 1.00 79.56 111 GLN A C 1
ATOM 906 O O . GLN A 1 111 ? 11.703 3.991 -0.047 1.00 79.56 111 GLN A O 1
ATOM 911 N N . ASP A 1 112 ? 12.742 5.839 -0.803 1.00 82.56 112 ASP A N 1
ATOM 912 C CA . ASP A 1 112 ? 14.082 5.473 -0.322 1.00 82.56 112 ASP A CA 1
ATOM 913 C C . ASP A 1 112 ? 14.168 5.465 1.216 1.00 82.56 112 ASP A C 1
ATOM 915 O O . ASP A 1 112 ? 15.077 4.886 1.807 1.00 82.56 112 ASP A O 1
ATOM 919 N N . ASN A 1 113 ? 13.194 6.081 1.894 1.00 86.06 113 ASN A N 1
ATOM 920 C CA . ASN A 1 113 ? 13.063 6.088 3.344 1.00 86.06 113 ASN A CA 1
ATOM 921 C C . ASN A 1 113 ? 11.741 5.415 3.747 1.00 86.06 113 ASN A C 1
ATOM 923 O O . ASN A 1 113 ? 10.727 6.078 3.994 1.00 86.06 113 ASN A O 1
ATOM 927 N N . LEU A 1 114 ? 11.765 4.078 3.843 1.00 83.44 114 LEU A N 1
ATOM 928 C CA . LEU A 1 114 ? 10.599 3.267 4.218 1.00 83.44 114 LEU A CA 1
ATOM 929 C C . LEU A 1 114 ? 9.892 3.761 5.497 1.00 83.44 114 LEU A C 1
ATOM 931 O O . LEU A 1 114 ? 8.660 3.834 5.481 1.00 83.44 114 LEU A O 1
ATOM 935 N N . PRO A 1 115 ? 10.593 4.128 6.594 1.00 86.31 115 PRO A N 1
ATOM 936 C CA . PRO A 1 115 ? 9.943 4.696 7.776 1.00 86.31 115 PRO A CA 1
ATOM 937 C C . PRO A 1 115 ? 9.138 5.965 7.477 1.00 86.31 115 PRO A C 1
ATOM 939 O O . PRO A 1 115 ? 7.983 6.075 7.893 1.00 86.31 115 PRO A O 1
ATOM 942 N N . LYS A 1 116 ? 9.714 6.906 6.720 1.00 86.94 116 LYS A N 1
ATOM 943 C CA . LYS A 1 116 ? 9.051 8.163 6.346 1.00 86.94 116 LYS A CA 1
ATOM 944 C C . LYS A 1 116 ? 7.834 7.908 5.460 1.00 86.94 116 LYS A C 1
ATOM 946 O O . LYS A 1 116 ? 6.763 8.461 5.713 1.00 86.94 116 LYS A O 1
ATOM 951 N N . MET A 1 117 ? 7.969 7.019 4.478 1.00 86.44 117 MET A N 1
ATOM 952 C CA . MET A 1 117 ? 6.872 6.644 3.590 1.00 86.44 117 MET A CA 1
ATOM 953 C C . MET A 1 117 ? 5.742 5.927 4.341 1.00 86.44 117 MET A C 1
ATOM 955 O O . MET A 1 117 ? 4.565 6.227 4.129 1.00 86.44 117 MET A O 1
ATOM 959 N N . LYS A 1 118 ? 6.082 5.023 5.269 1.00 88.25 118 LYS A N 1
ATOM 960 C CA . LYS A 1 118 ? 5.113 4.347 6.142 1.00 88.25 118 LYS A CA 1
ATOM 961 C C . LYS A 1 118 ? 4.292 5.368 6.924 1.00 88.25 118 LYS A C 1
ATOM 963 O O . LYS A 1 118 ? 3.070 5.255 6.953 1.00 88.25 118 LYS A O 1
ATOM 968 N N . THR A 1 119 ? 4.933 6.374 7.515 1.00 88.56 119 THR A N 1
ATOM 969 C CA . THR A 1 119 ? 4.239 7.449 8.238 1.00 88.56 119 THR A CA 1
ATOM 970 C C . THR A 1 119 ? 3.311 8.244 7.318 1.00 88.56 119 THR A C 1
ATOM 972 O O . THR A 1 119 ? 2.131 8.379 7.635 1.00 88.56 119 THR A O 1
ATOM 975 N N . ALA A 1 120 ? 3.777 8.656 6.136 1.00 86.94 120 ALA A N 1
ATOM 976 C CA . ALA A 1 120 ? 2.9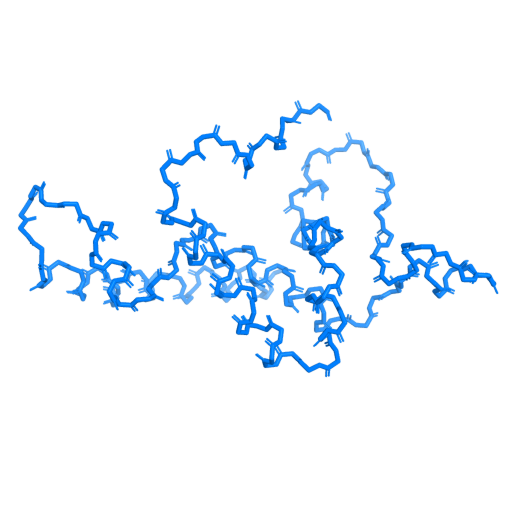66 9.414 5.178 1.00 86.94 120 ALA A CA 1
ATOM 977 C C . ALA A 1 120 ? 1.719 8.641 4.697 1.00 86.94 120 ALA A C 1
ATOM 979 O O . ALA A 1 120 ? 0.613 9.184 4.653 1.00 86.94 120 ALA A O 1
ATOM 980 N N . ILE A 1 121 ? 1.860 7.347 4.382 1.00 85.38 121 ILE A N 1
ATOM 981 C CA . ILE A 1 121 ? 0.723 6.502 3.977 1.00 85.38 121 ILE A CA 1
ATOM 982 C C . ILE A 1 121 ? -0.255 6.316 5.141 1.00 85.38 121 ILE A C 1
ATOM 984 O O . ILE A 1 121 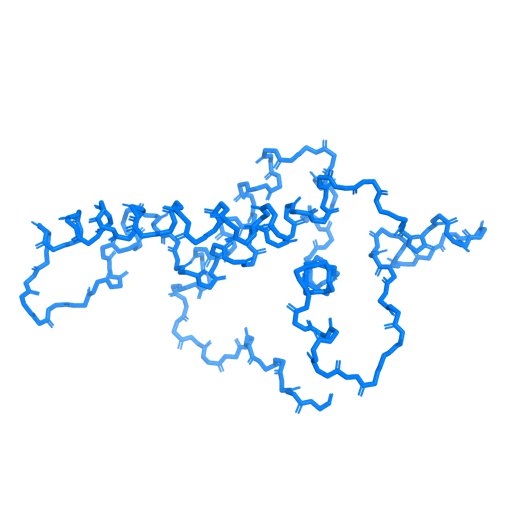? -1.469 6.371 4.934 1.00 85.38 121 ILE A O 1
ATOM 988 N N . LYS A 1 122 ? 0.246 6.120 6.368 1.00 86.00 122 LYS A N 1
ATOM 989 C CA . LYS A 1 122 ? -0.603 6.011 7.563 1.00 86.00 122 LYS A CA 1
ATOM 990 C C . LYS A 1 122 ? -1.412 7.283 7.802 1.00 86.00 122 LYS A C 1
ATOM 992 O O . LYS A 1 122 ? -2.602 7.191 8.097 1.00 86.00 122 LYS A O 1
ATOM 997 N N . GLU A 1 123 ? -0.795 8.449 7.653 1.00 84.69 123 GLU A N 1
ATOM 998 C CA . GLU A 1 123 ? -1.465 9.743 7.797 1.00 84.69 123 GLU A CA 1
ATOM 999 C C . GLU A 1 123 ? -2.546 9.941 6.735 1.00 84.69 123 GLU A C 1
ATOM 1001 O O . GLU A 1 123 ? -3.677 10.293 7.074 1.00 84.69 123 GLU A O 1
ATOM 1006 N N . LEU A 1 124 ? -2.253 9.619 5.470 1.00 82.31 124 LEU A N 1
ATOM 1007 C CA . LEU A 1 124 ? -3.257 9.636 4.406 1.00 82.31 124 LEU A CA 1
ATOM 1008 C C . LEU A 1 124 ? -4.430 8.694 4.690 1.00 82.31 124 LEU A C 1
ATOM 1010 O O . LEU A 1 124 ? -5.591 9.066 4.499 1.00 82.31 124 LEU A O 1
ATOM 1014 N N . ALA A 1 125 ? -4.135 7.465 5.109 1.00 75.81 125 ALA A N 1
ATOM 1015 C CA . ALA A 1 125 ? -5.143 6.445 5.363 1.00 75.81 125 ALA A CA 1
ATOM 1016 C C . ALA A 1 125 ? -6.027 6.823 6.561 1.00 75.81 125 ALA A C 1
ATOM 1018 O O . ALA A 1 125 ? -7.251 6.713 6.485 1.00 75.81 125 ALA A O 1
ATOM 1019 N N . SER A 1 126 ? -5.425 7.361 7.625 1.00 72.00 126 SER A N 1
ATOM 1020 C CA . SER A 1 126 ? -6.138 7.944 8.762 1.00 72.00 126 SER A CA 1
ATOM 1021 C C . SER A 1 126 ? -7.032 9.103 8.309 1.00 72.00 126 SER A C 1
ATOM 1023 O O . SER A 1 126 ? -8.252 9.031 8.446 1.00 72.00 126 SER A O 1
ATOM 1025 N N . ALA A 1 127 ? -6.484 10.117 7.632 1.00 67.44 127 ALA A N 1
ATOM 1026 C CA . ALA A 1 127 ? -7.241 11.285 7.176 1.00 67.44 127 ALA A CA 1
ATOM 1027 C C . ALA A 1 127 ? -8.443 10.929 6.277 1.00 67.44 127 ALA A C 1
ATOM 1029 O O . ALA A 1 127 ? -9.493 11.575 6.358 1.00 67.44 127 ALA A O 1
ATOM 1030 N N . LYS A 1 128 ? -8.321 9.883 5.446 1.00 63.94 128 LYS A N 1
ATOM 1031 C CA . LYS A 1 128 ? -9.399 9.406 4.563 1.00 63.94 128 LYS A CA 1
ATOM 1032 C C . LYS A 1 128 ? -10.448 8.551 5.276 1.00 63.94 128 LYS A C 1
ATOM 1034 O O . LYS A 1 128 ? -11.626 8.705 4.963 1.00 63.94 128 LYS A O 1
ATOM 1039 N N . ASN A 1 129 ? -10.080 7.750 6.282 1.00 56.25 129 ASN A N 1
ATOM 1040 C CA . ASN A 1 129 ? -11.053 7.054 7.145 1.00 56.25 129 ASN A CA 1
ATOM 1041 C C . ASN A 1 129 ? -12.015 8.040 7.849 1.00 56.25 129 ASN A C 1
ATOM 1043 O O . ASN A 1 129 ? -13.125 7.672 8.248 1.00 56.25 129 ASN A O 1
ATOM 1047 N N . HIS A 1 130 ? -11.603 9.307 7.978 1.00 52.12 130 HIS A N 1
ATOM 1048 C CA . HIS A 1 130 ? -12.303 10.351 8.722 1.00 52.12 130 HIS A CA 1
ATOM 1049 C C . HIS A 1 130 ? -13.076 11.376 7.868 1.00 52.12 130 HIS A C 1
ATOM 1051 O O . HIS A 1 130 ? -13.763 12.216 8.447 1.00 52.12 130 HIS A O 1
ATOM 1057 N N . ARG A 1 131 ? -13.046 11.315 6.525 1.00 43.56 131 ARG A N 1
ATOM 1058 C CA . ARG A 1 131 ? -13.909 12.160 5.672 1.00 43.56 131 ARG A CA 1
ATOM 1059 C C . ARG A 1 131 ? -15.210 11.429 5.328 1.00 43.56 131 ARG A C 1
ATOM 1061 O O . ARG A 1 131 ? -15.192 10.378 4.705 1.00 43.56 131 ARG A O 1
ATOM 1068 N N . HIS A 1 132 ? -16.351 12.024 5.680 1.00 41.16 132 HIS A N 1
ATOM 1069 C CA . HIS A 1 132 ? -17.709 11.534 5.384 1.00 41.16 132 HIS A CA 1
ATOM 1070 C C . HIS A 1 132 ? -18.083 11.586 3.882 1.00 41.16 132 HIS A C 1
ATOM 1072 O O . HIS A 1 132 ? -19.246 11.419 3.530 1.00 41.16 132 HIS A O 1
ATOM 1078 N N . ASN A 1 133 ? -17.137 11.833 2.970 1.00 31.81 133 ASN A N 1
ATOM 1079 C CA . ASN A 1 133 ? -17.473 12.112 1.578 1.00 31.81 133 ASN A CA 1
ATOM 1080 C C . ASN A 1 133 ? -17.271 10.877 0.690 1.00 31.81 133 ASN A C 1
ATOM 1082 O O . ASN A 1 133 ? -16.146 10.443 0.445 1.00 31.81 133 ASN A O 1
ATOM 1086 N N . ARG A 1 134 ? -18.395 10.313 0.230 1.00 36.88 134 ARG A N 1
ATOM 1087 C CA . ARG A 1 134 ? -18.502 9.193 -0.713 1.00 36.88 134 ARG A CA 1
ATOM 1088 C C . ARG A 1 134 ? -17.936 9.591 -2.077 1.00 36.88 134 ARG A C 1
ATOM 1090 O O . ARG A 1 134 ? -18.675 9.994 -2.964 1.00 36.88 134 ARG A O 1
ATOM 1097 N N . ARG A 1 135 ? -16.626 9.517 -2.252 1.00 36.06 135 ARG A N 1
ATOM 1098 C CA . ARG A 1 135 ? -15.951 9.474 -3.556 1.00 36.06 135 ARG A CA 1
ATOM 1099 C C . ARG A 1 135 ? -14.488 9.185 -3.265 1.00 36.06 135 ARG A C 1
ATOM 1101 O O . ARG A 1 135 ? -13.947 9.720 -2.308 1.00 36.06 135 ARG A O 1
ATOM 1108 N N . ILE A 1 136 ? -13.847 8.376 -4.099 1.00 39.72 136 ILE A N 1
ATOM 1109 C CA . ILE A 1 136 ? -12.480 7.842 -3.930 1.00 39.72 136 ILE A CA 1
ATOM 1110 C C . ILE A 1 136 ? -12.437 6.495 -3.177 1.00 39.72 136 ILE A C 1
ATOM 1112 O O . ILE A 1 136 ? -11.563 6.236 -2.363 1.00 39.72 136 ILE A O 1
ATOM 1116 N N . LEU A 1 137 ? -13.381 5.613 -3.502 1.00 38.03 137 LEU A N 1
ATOM 1117 C CA . LEU A 1 137 ? -13.110 4.209 -3.845 1.00 38.03 137 LEU A CA 1
ATOM 1118 C C . LEU A 1 137 ? -14.090 3.811 -4.961 1.00 38.03 137 LEU A C 1
ATOM 1120 O O . LEU A 1 137 ? -14.809 2.831 -4.854 1.00 38.03 137 LEU A O 1
ATOM 1124 N N . LEU A 1 138 ? -14.148 4.604 -6.032 1.00 35.03 138 LEU A N 1
ATOM 1125 C CA . LEU A 1 138 ? -14.583 4.068 -7.320 1.00 35.03 138 LEU A CA 1
ATOM 1126 C C . LEU A 1 138 ? -13.308 3.679 -8.062 1.00 35.03 138 LEU A C 1
ATOM 1128 O O . LEU A 1 138 ? -12.876 4.326 -9.005 1.00 35.03 138 LEU A O 1
ATOM 1132 N N . VAL A 1 139 ? -12.663 2.630 -7.554 1.00 39.00 139 VAL A N 1
ATOM 1133 C CA . VAL A 1 139 ? -12.189 1.604 -8.474 1.00 39.00 139 VAL A CA 1
ATOM 1134 C C . VAL A 1 139 ? -13.444 0.777 -8.721 1.00 39.00 139 VAL A C 1
ATOM 1136 O O . VAL A 1 139 ? -13.659 -0.242 -8.072 1.00 39.00 139 VAL A O 1
ATOM 1139 N N . GLU A 1 140 ? -14.347 1.314 -9.544 1.00 29.84 140 GLU A N 1
ATOM 1140 C CA . GLU A 1 140 ? 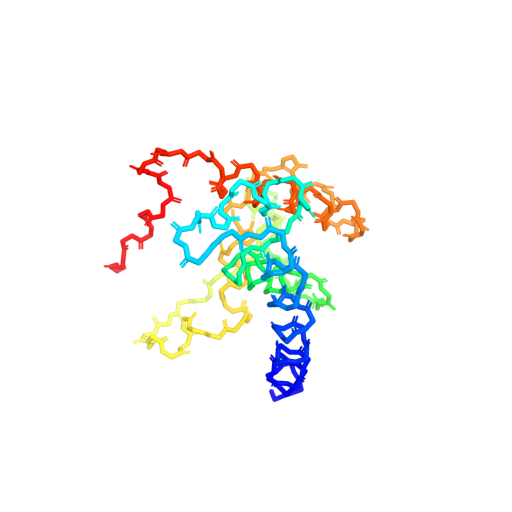-15.366 0.472 -10.144 1.00 29.84 140 GLU A CA 1
ATOM 1141 C C . GLU A 1 140 ? -14.603 -0.553 -10.968 1.00 29.84 140 GLU A C 1
ATOM 1143 O O . GLU A 1 140 ? -13.751 -0.240 -11.797 1.00 29.84 140 GLU A O 1
ATOM 1148 N N . THR A 1 141 ? -14.822 -1.794 -10.580 1.00 35.03 141 THR A N 1
ATOM 1149 C CA . THR A 1 141 ? -14.476 -2.991 -11.314 1.00 35.03 141 THR A CA 1
ATOM 1150 C C . THR A 1 141 ? -15.045 -2.895 -12.727 1.00 35.03 141 THR A C 1
ATOM 1152 O O . THR A 1 141 ? -16.256 -3.024 -12.903 1.00 35.03 141 THR A O 1
ATOM 1155 N N . THR A 1 142 ? -14.171 -2.698 -13.707 1.00 33.59 142 THR A N 1
ATOM 1156 C CA . THR A 1 142 ? -14.367 -3.065 -15.116 1.00 33.59 142 THR A CA 1
ATOM 1157 C C . THR A 1 142 ? -13.069 -3.646 -15.629 1.00 33.59 142 THR A C 1
ATOM 1159 O O . THR A 1 142 ? -12.028 -2.993 -15.372 1.00 33.59 142 THR A O 1
#

Secondary structure (DSSP, 8-state):
-HHHHHHHHHHHHHHHHHHHHHHTTS-TTS-HHHHHHHTTPPPHHHHHHHHHHHHHHTS-PPPTTTT-SS--TTTTSPP----S-HHHHTSHHHHHHHHHHTS-HHHHTTTT-HHHHHHHHHHHHHHHHT-----S------

Radius of gyration: 17.49 Å; chains: 1; bounding box: 40×32×50 Å

Sequence (142 aa):
PVLYILFTNDLPIFLENYTKSIMGKLGPRESCRATFKELKILTVTSLYILETILYCLSRDLPRNGDLREHNTRHGQDFPLPPHRTGVFEKKPTYVGKKLFNALQEEIKKTQDNLPKMKTAIKELASAKNHRHNRRILLVETT

Organism: NCBI:txid36148